Protein AF-A0A345NK83-F1 (afdb_monomer_lite)

pLDDT: mean 73.09, std 19.69, range [25.14, 89.69]

Structure (mmCIF, N/CA/C/O backbone):
data_AF-A0A345NK83-F1
#
_entry.id   AF-A0A345NK83-F1
#
loop_
_atom_site.group_PDB
_atom_site.id
_atom_site.type_symbol
_atom_site.label_atom_id
_atom_site.label_alt_id
_atom_site.label_comp_id
_atom_site.label_asym_id
_atom_site.label_entity_id
_atom_site.label_seq_id
_atom_site.pdbx_PDB_ins_code
_atom_site.Cartn_x
_atom_site.Cartn_y
_atom_site.Cartn_z
_atom_site.occupancy
_atom_site.B_iso_or_equiv
_atom_site.auth_seq_id
_atom_site.auth_comp_id
_atom_site.auth_asym_id
_atom_site.auth_atom_id
_atom_site.pdbx_PDB_model_num
ATOM 1 N N . MET A 1 1 ? 11.451 -12.348 21.199 1.00 34.28 1 MET A N 1
ATOM 2 C CA . MET A 1 1 ? 10.382 -13.064 21.924 1.00 34.28 1 MET A CA 1
ATOM 3 C C . MET A 1 1 ? 9.164 -12.149 21.939 1.00 34.28 1 MET A C 1
ATOM 5 O O . MET A 1 1 ? 9.054 -11.299 22.803 1.00 34.28 1 MET A O 1
ATOM 9 N N . MET A 1 2 ? 8.323 -12.247 20.913 1.00 25.14 2 MET A N 1
ATOM 10 C CA . MET A 1 2 ? 6.991 -11.640 20.858 1.00 25.14 2 MET A CA 1
ATOM 11 C C . MET A 1 2 ? 6.149 -12.668 20.110 1.00 25.14 2 MET A C 1
ATOM 13 O O . MET A 1 2 ? 6.281 -12.823 18.900 1.00 25.14 2 MET A O 1
ATOM 17 N N . ARG A 1 3 ? 5.423 -13.494 20.867 1.00 27.08 3 ARG A N 1
ATOM 18 C CA . ARG A 1 3 ? 4.388 -14.370 20.320 1.00 27.08 3 ARG A CA 1
ATOM 19 C C . ARG A 1 3 ? 3.128 -13.514 20.267 1.00 27.08 3 ARG A C 1
ATOM 21 O O . ARG A 1 3 ? 2.677 -13.062 21.313 1.00 27.08 3 ARG A O 1
ATOM 28 N N . ALA A 1 4 ? 2.607 -13.256 19.075 1.00 28.44 4 ALA A N 1
ATOM 29 C CA . ALA A 1 4 ? 1.250 -12.756 18.915 1.00 28.44 4 ALA A CA 1
ATOM 30 C C . ALA A 1 4 ? 0.354 -13.983 18.720 1.00 28.44 4 ALA A C 1
ATOM 32 O O . ALA A 1 4 ? 0.176 -14.474 17.609 1.00 28.44 4 ALA A O 1
ATOM 33 N N . GLU A 1 5 ? -0.116 -14.547 19.829 1.00 40.34 5 GLU A N 1
ATOM 34 C CA . GLU A 1 5 ? -1.134 -15.596 19.825 1.00 40.34 5 GLU A CA 1
ATOM 35 C C . GLU A 1 5 ? -2.489 -14.895 19.718 1.00 40.34 5 GLU A C 1
ATOM 37 O O . GLU A 1 5 ? -3.036 -14.427 20.712 1.00 40.34 5 GLU A O 1
ATOM 42 N N . HIS A 1 6 ? -3.010 -14.761 18.495 1.00 36.16 6 HIS A N 1
ATOM 43 C CA . HIS A 1 6 ? -4.404 -14.372 18.302 1.00 36.16 6 HIS A CA 1
ATOM 44 C C . HIS A 1 6 ? -5.257 -15.634 18.483 1.00 36.16 6 HIS A C 1
ATOM 46 O O . HIS A 1 6 ? -5.427 -16.445 17.572 1.00 36.16 6 HIS A O 1
ATOM 52 N N . GLN A 1 7 ? -5.699 -15.847 19.723 1.00 39.94 7 GLN A N 1
ATOM 53 C CA . GLN A 1 7 ? -6.683 -16.857 20.089 1.00 39.94 7 GLN A CA 1
ATOM 54 C C . GLN A 1 7 ? -7.994 -16.506 19.371 1.00 39.94 7 GLN A C 1
ATOM 56 O O . GLN A 1 7 ? -8.713 -15.601 19.780 1.00 39.94 7 GLN A O 1
ATOM 61 N N . SER A 1 8 ? -8.264 -17.191 18.262 1.00 38.28 8 SER A N 1
ATOM 62 C CA . SER A 1 8 ? -9.506 -17.055 17.499 1.00 38.28 8 SER A CA 1
ATOM 63 C C . SER A 1 8 ? -10.680 -17.540 18.356 1.00 38.28 8 SER A C 1
ATOM 65 O O . SER A 1 8 ? -10.854 -18.743 18.551 1.00 38.28 8 SER A O 1
ATOM 67 N N . ASP A 1 9 ? -11.451 -16.603 18.898 1.00 37.53 9 ASP A N 1
ATOM 68 C CA . ASP A 1 9 ? -12.720 -16.846 19.585 1.00 37.53 9 ASP A CA 1
ATOM 69 C C . ASP A 1 9 ? -13.844 -16.905 18.523 1.00 37.53 9 ASP A C 1
ATOM 71 O O . ASP A 1 9 ? -13.989 -15.949 17.756 1.00 37.53 9 ASP A O 1
ATOM 75 N N . PRO A 1 10 ? -14.628 -17.995 18.395 1.00 42.34 10 PRO A N 1
ATOM 76 C CA . PRO A 1 10 ? -15.540 -18.199 17.260 1.00 42.34 10 PRO A CA 1
ATOM 77 C C . PRO A 1 10 ? -16.811 -17.325 17.262 1.00 42.34 10 PRO A C 1
ATOM 79 O O . PRO A 1 10 ? -17.670 -17.511 16.400 1.00 42.34 10 PRO A O 1
ATOM 82 N N . THR A 1 11 ? -16.962 -16.379 18.196 1.00 44.66 11 THR A N 1
ATOM 83 C CA . THR A 1 11 ? -18.148 -15.501 18.299 1.00 44.66 11 THR A CA 1
ATOM 84 C C . THR A 1 11 ? -17.877 -14.012 18.080 1.00 44.66 11 THR A C 1
ATOM 86 O O . THR A 1 11 ? -18.818 -13.222 18.125 1.00 44.66 11 THR A O 1
ATOM 89 N N . CYS A 1 12 ? -16.632 -13.594 17.838 1.00 34.97 12 CYS A N 1
ATOM 90 C CA . CYS A 1 12 ? -16.306 -12.188 17.593 1.00 34.97 12 CYS A CA 1
ATOM 91 C C . CYS A 1 12 ? -16.253 -11.929 16.078 1.00 34.97 12 CYS A C 1
ATOM 93 O O . CYS A 1 12 ? -15.448 -12.533 15.377 1.00 34.97 12 CYS A O 1
ATOM 95 N N . SER A 1 13 ? -17.108 -11.051 15.543 1.00 42.25 13 SER A N 1
ATOM 96 C CA . SER A 1 13 ? -17.159 -10.739 14.103 1.00 42.25 13 SER A CA 1
ATOM 97 C C . SER A 1 13 ? -15.985 -9.882 13.606 1.00 42.25 13 SER A C 1
ATOM 99 O O . SER A 1 13 ? -16.096 -9.276 12.542 1.00 42.25 13 SER A O 1
ATOM 101 N N . CYS A 1 14 ? -14.884 -9.792 14.357 1.00 36.88 14 CYS A N 1
ATOM 102 C CA . CYS A 1 14 ? -13.685 -9.074 13.949 1.00 36.88 14 CYS A CA 1
ATOM 103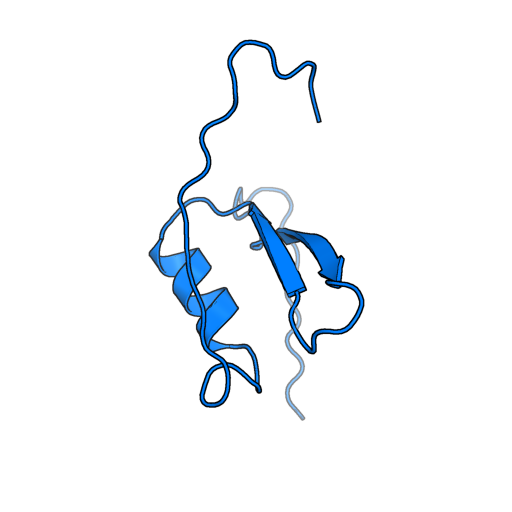 C C . CYS A 1 14 ? -12.994 -9.836 12.807 1.00 36.88 14 CYS A C 1
ATOM 105 O O . CYS A 1 14 ? -12.146 -10.702 13.019 1.00 36.88 14 CYS A O 1
ATOM 107 N N . HIS A 1 15 ? -13.394 -9.536 11.569 1.00 48.81 15 HIS A N 1
ATOM 108 C CA . HIS A 1 15 ? -12.620 -9.896 10.387 1.00 48.81 15 HIS A CA 1
ATOM 109 C C . HIS A 1 15 ? -11.238 -9.259 10.537 1.00 48.81 15 HIS A C 1
ATOM 111 O O . HIS A 1 15 ? -11.131 -8.044 10.640 1.00 48.81 15 HIS A O 1
ATOM 117 N N . ALA A 1 16 ? -10.180 -10.065 10.574 1.00 53.25 16 ALA A N 1
ATOM 118 C CA . ALA A 1 16 ? -8.846 -9.523 10.378 1.00 53.25 16 ALA A CA 1
ATOM 119 C C . ALA A 1 16 ? -8.771 -8.938 8.954 1.00 53.25 16 ALA A C 1
ATOM 121 O O . ALA A 1 16 ? -9.271 -9.584 8.018 1.00 53.25 16 ALA A O 1
ATOM 122 N N . PRO A 1 17 ? -8.138 -7.769 8.763 1.00 61.25 17 PRO A N 1
ATOM 123 C CA . PRO A 1 17 ? -8.018 -7.153 7.452 1.00 61.25 17 PRO A CA 1
ATOM 124 C C . PRO A 1 17 ? -7.289 -8.125 6.533 1.00 61.25 17 PRO A C 1
ATOM 126 O O . PRO A 1 17 ? -6.129 -8.485 6.751 1.00 61.25 17 PRO A O 1
ATOM 129 N N . THR A 1 18 ? -8.003 -8.624 5.529 1.00 68.44 18 THR A N 1
ATOM 130 C CA . THR A 1 18 ? -7.492 -9.692 4.677 1.00 68.44 18 THR A CA 1
ATOM 131 C C . THR A 1 18 ? -7.026 -9.077 3.369 1.00 68.44 18 THR A C 1
ATOM 133 O O . THR A 1 18 ? -7.823 -8.554 2.588 1.00 68.44 18 THR A O 1
ATOM 136 N N . LEU A 1 19 ? -5.718 -9.152 3.113 1.00 76.31 19 LEU A N 1
ATOM 137 C CA . LEU A 1 19 ? -5.172 -8.902 1.782 1.00 76.31 19 LEU A CA 1
ATOM 138 C C . LEU A 1 19 ? -5.794 -9.926 0.822 1.00 76.31 19 LEU A C 1
ATOM 140 O O . LEU A 1 19 ? -5.511 -11.119 0.917 1.00 76.31 19 LEU A O 1
ATOM 144 N N . MET A 1 20 ? -6.642 -9.466 -0.095 1.00 75.62 20 MET A N 1
ATOM 145 C CA . MET A 1 20 ? -7.335 -10.356 -1.027 1.00 75.62 20 MET A CA 1
ATOM 146 C C . MET A 1 20 ? -6.424 -10.815 -2.154 1.00 75.62 20 MET A C 1
ATOM 148 O O . MET A 1 20 ? -6.398 -11.989 -2.510 1.00 75.62 20 MET A O 1
ATOM 152 N N . SER A 1 21 ? -5.719 -9.865 -2.763 1.00 76.81 21 SER A N 1
ATOM 153 C CA . SER A 1 21 ? -4.904 -10.113 -3.944 1.00 76.81 21 SER A CA 1
ATOM 154 C C . SER A 1 21 ? -3.809 -9.065 -4.053 1.00 76.81 21 SER A C 1
ATOM 156 O O . SER A 1 21 ? -4.031 -7.889 -3.759 1.00 76.81 21 SER A O 1
ATOM 158 N N . THR A 1 22 ? -2.632 -9.498 -4.495 1.00 84.25 22 THR A N 1
ATOM 159 C CA . THR A 1 22 ? -1.543 -8.613 -4.894 1.00 84.25 22 THR A CA 1
ATOM 160 C C . THR A 1 22 ? -1.109 -8.989 -6.301 1.00 84.25 22 THR A C 1
ATOM 162 O O . THR A 1 22 ? -0.898 -10.165 -6.603 1.00 84.25 22 THR A O 1
ATOM 165 N N . VAL A 1 23 ? -1.017 -7.997 -7.180 1.00 85.62 23 VAL A N 1
ATOM 166 C CA . VAL A 1 23 ? -0.537 -8.183 -8.549 1.00 85.62 23 VAL A CA 1
ATOM 167 C C . VAL A 1 23 ? 0.657 -7.276 -8.794 1.00 85.62 23 VAL A C 1
ATOM 169 O O . VAL A 1 23 ? 0.629 -6.089 -8.469 1.00 85.62 23 VAL A O 1
ATOM 172 N N . GLY A 1 24 ? 1.711 -7.848 -9.371 1.00 84.38 24 GLY A N 1
ATOM 173 C CA . GLY A 1 24 ? 2.897 -7.105 -9.775 1.00 84.38 24 GLY A CA 1
ATOM 174 C C . GLY A 1 24 ? 2.703 -6.436 -11.131 1.00 84.38 24 GLY A C 1
ATOM 175 O O . GLY A 1 24 ? 2.034 -6.974 -12.018 1.00 84.38 24 GLY A O 1
ATOM 176 N N . ILE A 1 25 ? 3.322 -5.274 -11.312 1.00 86.19 25 ILE A N 1
ATOM 177 C CA . ILE A 1 25 ? 3.355 -4.581 -12.600 1.00 86.19 25 ILE A CA 1
ATOM 178 C C . ILE A 1 25 ? 4.625 -4.994 -13.347 1.00 86.19 25 ILE A C 1
ATOM 180 O O . ILE A 1 25 ? 5.740 -4.850 -12.849 1.00 86.19 25 ILE A O 1
ATOM 184 N N . SER A 1 26 ? 4.475 -5.502 -14.569 1.00 88.25 26 SER A N 1
ATOM 185 C CA . SER A 1 26 ? 5.629 -5.917 -15.375 1.00 88.25 26 SE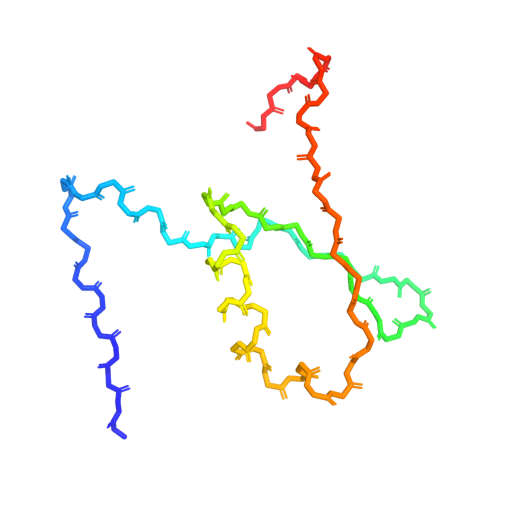R A CA 1
ATOM 186 C C . SER A 1 26 ? 6.522 -4.720 -15.709 1.00 88.25 26 SER A C 1
ATOM 188 O O . SER A 1 26 ? 6.051 -3.730 -16.257 1.00 88.25 26 SER A O 1
ATOM 190 N N . GLY A 1 27 ? 7.814 -4.819 -15.384 1.00 89.69 27 GLY A N 1
ATOM 191 C CA . GLY A 1 27 ? 8.802 -3.765 -15.647 1.00 89.69 27 GLY A CA 1
ATOM 192 C C . GLY A 1 27 ? 8.860 -2.645 -14.601 1.00 89.69 27 GLY A C 1
ATOM 193 O O . GLY A 1 27 ? 9.679 -1.742 -14.742 1.00 89.69 27 GLY A O 1
ATOM 194 N N . HIS A 1 28 ? 8.051 -2.714 -13.540 1.00 82.25 28 HIS A N 1
ATOM 195 C CA . HIS A 1 28 ? 8.038 -1.729 -12.460 1.00 82.25 28 HIS A CA 1
ATOM 196 C C . HIS A 1 28 ? 8.167 -2.414 -11.095 1.00 82.25 28 HIS A C 1
ATOM 198 O O . HIS A 1 28 ? 7.610 -3.485 -10.870 1.00 82.25 28 HIS A O 1
ATOM 204 N N . PHE A 1 29 ? 8.864 -1.780 -10.148 1.00 84.62 29 PHE A N 1
ATOM 205 C CA . PHE A 1 29 ? 8.867 -2.218 -8.748 1.00 84.62 29 PHE A CA 1
ATOM 206 C C . PHE A 1 29 ? 7.629 -1.658 -8.031 1.00 84.62 29 PHE A C 1
ATOM 208 O O . PHE A 1 29 ? 7.721 -0.759 -7.199 1.00 84.62 29 PHE A O 1
ATOM 215 N N . ALA A 1 30 ? 6.453 -2.129 -8.445 1.00 84.88 30 ALA A N 1
ATOM 216 C CA . ALA A 1 30 ? 5.162 -1.659 -7.962 1.00 84.88 30 ALA A CA 1
ATOM 217 C C . ALA A 1 30 ? 4.140 -2.800 -7.946 1.00 84.88 30 ALA A C 1
ATOM 219 O O . ALA A 1 30 ? 4.162 -3.682 -8.809 1.00 84.88 30 ALA A O 1
ATOM 220 N N . ASN A 1 31 ? 3.237 -2.755 -6.966 1.00 86.44 31 ASN A N 1
ATOM 221 C CA . ASN A 1 31 ? 2.165 -3.727 -6.797 1.00 86.44 31 ASN A CA 1
ATOM 222 C C . ASN A 1 31 ? 0.824 -3.008 -6.678 1.00 86.44 31 ASN A C 1
ATOM 224 O O . ASN A 1 31 ? 0.740 -1.964 -6.031 1.00 86.44 31 ASN A O 1
ATOM 228 N N . TYR A 1 32 ? -0.223 -3.606 -7.241 1.00 87.25 32 TYR A N 1
ATOM 229 C CA . TYR A 1 32 ? -1.595 -3.277 -6.874 1.00 87.25 32 TYR A CA 1
ATOM 230 C C . TYR A 1 32 ? -2.078 -4.288 -5.842 1.00 87.25 32 TYR A C 1
ATOM 232 O O . TYR A 1 32 ? -2.037 -5.497 -6.080 1.00 87.25 32 TYR A O 1
ATOM 240 N N . CYS A 1 33 ? -2.526 -3.786 -4.695 1.00 85.62 33 CYS A N 1
ATOM 241 C CA . CYS A 1 33 ? -3.031 -4.591 -3.591 1.00 85.62 33 CYS A CA 1
ATOM 242 C C . CYS A 1 33 ? -4.507 -4.274 -3.370 1.00 85.62 33 CYS A C 1
ATOM 244 O O . CYS A 1 33 ? -4.874 -3.109 -3.227 1.00 85.62 33 CYS A O 1
ATOM 246 N N . LEU A 1 34 ? -5.341 -5.312 -3.331 1.00 86.56 34 LEU A N 1
ATOM 247 C CA . LEU A 1 34 ? -6.749 -5.194 -2.973 1.00 86.56 34 LEU A CA 1
ATOM 248 C C . LEU A 1 34 ? -6.933 -5.599 -1.508 1.00 86.56 34 LEU A C 1
ATOM 250 O O . LEU A 1 34 ? -6.580 -6.718 -1.123 1.00 86.56 34 LEU A O 1
ATOM 254 N N . PHE A 1 35 ? -7.497 -4.692 -0.715 1.00 85.00 35 PHE A N 1
ATOM 255 C CA . PHE A 1 35 ? -7.764 -4.886 0.709 1.00 85.00 35 PHE A CA 1
ATOM 256 C C . PHE A 1 35 ? -9.274 -4.959 0.958 1.00 85.00 35 PHE A C 1
ATOM 258 O O . PHE A 1 35 ? -10.020 -4.130 0.439 1.00 85.00 35 PHE A O 1
ATOM 265 N N . ASP A 1 36 ? -9.705 -5.943 1.749 1.00 86.69 36 ASP A N 1
ATOM 266 C CA . ASP A 1 36 ? -11.074 -6.058 2.268 1.00 86.69 36 ASP A CA 1
ATOM 267 C C . ASP A 1 36 ? -11.047 -5.660 3.745 1.00 86.69 36 ASP A C 1
ATOM 269 O O . ASP A 1 36 ? -10.460 -6.368 4.567 1.00 86.69 36 ASP A O 1
ATOM 273 N N . VAL A 1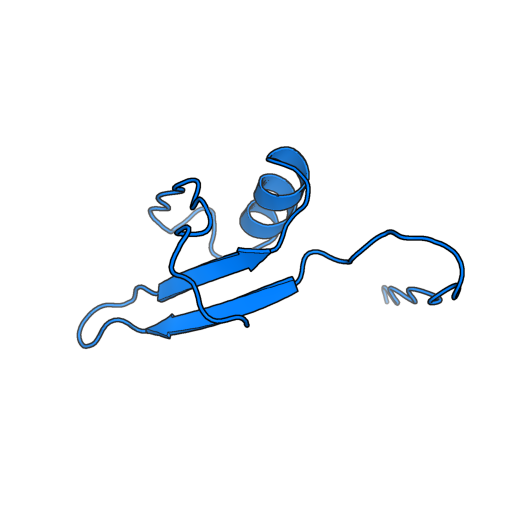 37 ? -11.589 -4.480 4.043 1.00 84.94 37 VAL A N 1
ATOM 274 C CA . VAL A 1 37 ? -11.502 -3.792 5.342 1.00 84.94 37 VAL A CA 1
ATOM 275 C C . VAL A 1 37 ? -12.827 -3.104 5.644 1.00 84.94 37 VAL A C 1
ATOM 277 O O . VAL A 1 37 ? -13.528 -2.669 4.727 1.00 84.94 37 VAL A O 1
ATOM 280 N N . GLU A 1 38 ? -13.172 -2.986 6.924 1.00 84.06 38 GLU A N 1
ATOM 281 C CA . GLU A 1 38 ? -14.441 -2.385 7.346 1.00 84.06 38 GLU A CA 1
ATOM 282 C C . GLU A 1 38 ? -14.349 -0.851 7.431 1.00 84.06 38 GLU A C 1
ATOM 284 O O . GLU A 1 38 ? -15.353 -0.150 7.286 1.00 84.06 38 GLU A O 1
ATOM 289 N N . SER A 1 39 ? -13.141 -0.303 7.625 1.00 83.31 39 SER A N 1
ATOM 290 C CA . SER A 1 39 ? -12.930 1.137 7.814 1.00 83.31 39 SER A CA 1
ATOM 291 C C . SER A 1 39 ? -11.614 1.666 7.229 1.00 83.31 39 SER A C 1
ATOM 293 O O . SER A 1 39 ? -10.657 0.927 6.996 1.00 83.31 39 SER A O 1
ATOM 295 N N . HIS A 1 40 ? -11.552 2.988 7.023 1.00 85.19 40 HIS A N 1
ATOM 296 C CA . HIS A 1 40 ? -10.325 3.670 6.595 1.00 85.19 40 HIS A CA 1
ATOM 297 C C . HIS A 1 40 ? -9.196 3.564 7.628 1.00 85.19 40 HIS A C 1
ATOM 299 O O . HIS A 1 40 ? -8.036 3.471 7.238 1.00 85.19 40 HIS A O 1
ATOM 305 N N . GLU A 1 41 ? -9.528 3.555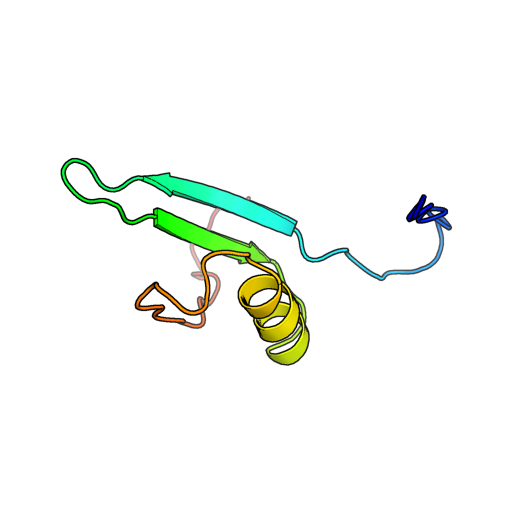 8.921 1.00 86.25 41 GLU A N 1
ATOM 306 C CA . GLU A 1 41 ? -8.541 3.454 10.002 1.00 86.25 41 GLU A CA 1
ATOM 307 C C . GLU A 1 41 ? -7.824 2.101 9.946 1.00 86.25 41 GLU A C 1
ATOM 309 O O . GLU A 1 41 ? -6.601 2.029 9.941 1.00 86.25 41 GLU A O 1
ATOM 314 N N . GLU A 1 42 ? -8.591 1.020 9.791 1.00 85.31 42 GLU A N 1
ATOM 315 C CA . GLU A 1 42 ? -8.061 -0.340 9.673 1.00 85.31 42 GLU A CA 1
ATOM 316 C C . GLU A 1 42 ? -7.140 -0.492 8.452 1.00 85.31 42 GLU A C 1
ATOM 318 O O . GLU A 1 42 ? -6.065 -1.089 8.538 1.00 85.31 42 GLU A O 1
ATOM 323 N N . MET A 1 43 ? -7.518 0.107 7.319 1.00 87.69 43 MET A N 1
ATOM 324 C CA . MET A 1 43 ? -6.677 0.150 6.122 1.00 87.69 43 MET A CA 1
ATOM 325 C C . MET A 1 43 ? -5.372 0.913 6.362 1.00 87.69 43 MET A C 1
ATOM 327 O O . MET A 1 43 ? -4.304 0.456 5.950 1.00 87.69 43 MET A O 1
ATOM 331 N N . HIS A 1 44 ? -5.452 2.060 7.038 1.00 86.69 44 HIS A N 1
ATOM 332 C CA . HIS A 1 44 ? -4.286 2.870 7.357 1.00 86.69 44 HIS A CA 1
ATOM 333 C C . HIS A 1 44 ? -3.320 2.116 8.274 1.00 86.69 44 HIS A C 1
ATOM 335 O O . HIS A 1 44 ? -2.119 2.123 8.009 1.00 86.69 44 HIS A O 1
ATOM 341 N N . GLU A 1 45 ? -3.816 1.408 9.290 1.00 86.94 45 GLU A N 1
ATOM 342 C CA . GLU A 1 45 ? -2.991 0.569 10.167 1.00 86.94 45 GLU A CA 1
ATOM 343 C C . GLU A 1 45 ? -2.298 -0.561 9.389 1.00 86.94 45 GLU A C 1
ATOM 345 O O . GLU A 1 45 ? -1.098 -0.796 9.553 1.00 86.94 45 GLU A O 1
ATOM 350 N N . CYS A 1 46 ? -3.013 -1.213 8.465 1.00 84.00 46 CYS A N 1
ATOM 351 C CA . CYS A 1 46 ? -2.448 -2.270 7.622 1.00 84.00 46 CYS A CA 1
ATOM 352 C C . CYS A 1 46 ? -1.319 -1.767 6.725 1.00 84.00 46 CYS A C 1
ATOM 354 O O . CYS A 1 46 ? -0.273 -2.406 6.612 1.00 84.00 46 CYS A O 1
ATOM 356 N N . VAL A 1 47 ? -1.537 -0.628 6.067 1.00 84.12 47 VAL A N 1
ATOM 357 C CA . VAL A 1 47 ? -0.569 -0.043 5.137 1.00 84.12 47 VAL A CA 1
ATOM 358 C C . VAL A 1 47 ? 0.617 0.563 5.896 1.00 84.12 47 VAL A C 1
ATOM 360 O O . VAL A 1 47 ? 1.761 0.362 5.491 1.00 84.12 47 VAL A O 1
ATOM 363 N N . SER A 1 48 ? 0.374 1.226 7.029 1.00 85.19 48 SER A N 1
ATOM 364 C CA . SER A 1 48 ? 1.420 1.820 7.876 1.00 85.19 48 SER A CA 1
ATOM 365 C C . SER A 1 48 ? 2.309 0.772 8.545 1.00 85.19 48 SER A C 1
ATOM 367 O O . SER A 1 48 ? 3.482 1.034 8.802 1.00 85.19 48 SER A O 1
ATOM 369 N N . GLY A 1 49 ? 1.781 -0.431 8.791 1.00 83.38 49 GLY A N 1
ATOM 370 C CA . GLY A 1 49 ? 2.547 -1.564 9.308 1.00 83.38 49 GLY A CA 1
ATOM 371 C C . GLY A 1 49 ? 3.525 -2.177 8.298 1.00 83.38 49 GLY A C 1
ATOM 372 O O . GLY A 1 49 ? 4.364 -2.999 8.678 1.00 83.38 49 GLY A O 1
ATOM 373 N N . LEU A 1 50 ? 3.455 -1.802 7.014 1.00 83.31 50 LEU A N 1
ATOM 374 C CA . LEU A 1 50 ? 4.363 -2.332 6.003 1.00 83.31 50 LEU A CA 1
ATOM 375 C C . LEU A 1 50 ? 5.765 -1.722 6.173 1.00 83.31 50 LEU A C 1
ATOM 377 O O . LEU A 1 50 ? 5.919 -0.500 6.142 1.00 83.31 50 LEU A O 1
ATOM 381 N N . PRO A 1 51 ? 6.833 -2.541 6.230 1.00 81.81 51 PRO A N 1
ATOM 382 C CA . PRO A 1 51 ? 8.202 -2.059 6.449 1.00 81.81 51 PRO A CA 1
ATOM 383 C C . PRO A 1 51 ? 8.717 -1.132 5.336 1.00 81.81 51 PRO A C 1
ATOM 385 O O . PRO A 1 51 ? 9.717 -0.442 5.516 1.00 81.81 51 PRO A O 1
ATOM 388 N N . MET A 1 52 ? 8.050 -1.117 4.179 1.00 79.19 52 MET A N 1
ATOM 389 C CA . MET A 1 52 ? 8.405 -0.289 3.027 1.00 79.19 52 MET A CA 1
ATOM 390 C C . MET A 1 52 ? 7.612 1.019 2.931 1.00 79.19 52 MET A C 1
ATOM 392 O O . MET A 1 52 ? 7.951 1.836 2.078 1.00 79.19 52 MET A O 1
ATOM 396 N N . PHE A 1 53 ? 6.597 1.248 3.777 1.00 80.31 53 PHE A N 1
ATOM 397 C CA . PHE A 1 53 ? 5.664 2.374 3.631 1.00 80.31 53 PHE A CA 1
ATOM 398 C C . PHE A 1 53 ? 6.368 3.738 3.528 1.00 80.31 53 PHE A C 1
ATOM 400 O O . PHE A 1 53 ? 6.016 4.553 2.682 1.00 80.31 53 PHE A O 1
ATOM 407 N N . GLY A 1 54 ? 7.437 3.955 4.302 1.00 82.75 54 GLY A N 1
ATOM 408 C CA . GLY A 1 54 ? 8.202 5.209 4.281 1.00 82.75 54 GLY A CA 1
ATOM 409 C C . GLY A 1 54 ? 9.018 5.480 3.008 1.00 82.75 54 GLY A C 1
ATOM 410 O O . GLY A 1 54 ? 9.537 6.582 2.855 1.00 82.75 54 GLY A O 1
ATOM 411 N N . PHE A 1 55 ? 9.154 4.507 2.102 1.00 84.12 55 PHE A N 1
ATOM 412 C CA . PHE A 1 55 ? 9.990 4.611 0.897 1.00 84.12 55 PHE A CA 1
ATOM 413 C C . PHE A 1 55 ? 9.203 4.490 -0.413 1.00 84.12 55 PHE A C 1
ATOM 415 O O . PHE A 1 55 ? 9.785 4.637 -1.488 1.00 84.12 55 PHE A O 1
ATOM 422 N N . ILE A 1 56 ? 7.901 4.205 -0.343 1.00 86.81 56 ILE A N 1
ATOM 423 C CA . ILE A 1 56 ? 7.048 3.986 -1.513 1.00 86.81 56 ILE A CA 1
ATOM 424 C C . ILE A 1 56 ? 6.083 5.154 -1.713 1.00 86.81 56 ILE A C 1
ATOM 426 O O . ILE A 1 56 ? 5.624 5.783 -0.763 1.00 86.81 56 ILE A O 1
ATOM 430 N N . SER A 1 57 ? 5.736 5.427 -2.968 1.00 84.75 57 SER A N 1
ATOM 431 C CA . SER A 1 57 ? 4.584 6.270 -3.279 1.00 84.75 57 SER A CA 1
ATOM 432 C C . SER A 1 57 ? 3.340 5.385 -3.275 1.00 84.75 57 SER A C 1
ATOM 434 O O . SER A 1 57 ? 3.278 4.416 -4.031 1.00 84.75 57 SER A O 1
ATOM 436 N N . THR A 1 58 ? 2.382 5.687 -2.398 1.00 85.06 58 THR A N 1
ATOM 437 C CA . THR A 1 58 ? 1.144 4.909 -2.250 1.00 85.06 58 THR A CA 1
ATOM 438 C C . THR A 1 58 ? -0.046 5.758 -2.677 1.00 85.06 58 THR A C 1
ATOM 440 O O . THR A 1 58 ? -0.191 6.893 -2.227 1.00 85.06 58 THR A O 1
ATOM 443 N N . GLN A 1 59 ? -0.906 5.197 -3.524 1.00 86.25 59 GLN A N 1
ATOM 444 C CA . GLN A 1 59 ? -2.192 5.774 -3.905 1.00 86.25 59 GLN A CA 1
ATOM 445 C C . GLN A 1 59 ? -3.297 4.845 -3.408 1.00 86.25 59 GLN A C 1
ATOM 447 O O . GLN A 1 59 ? -3.227 3.633 -3.609 1.00 86.25 59 GLN A O 1
ATOM 452 N N . VAL A 1 60 ? -4.295 5.417 -2.741 1.00 86.50 60 VAL A N 1
ATOM 453 C CA . VAL A 1 60 ? -5.411 4.680 -2.147 1.00 86.50 60 VAL A CA 1
ATOM 454 C C . VAL A 1 60 ? -6.700 5.142 -2.805 1.00 86.50 60 VAL A C 1
ATOM 456 O O . VAL A 1 60 ? -6.992 6.337 -2.826 1.00 86.50 60 VAL A O 1
ATOM 459 N N . GLU A 1 61 ? -7.477 4.193 -3.319 1.00 87.44 61 GLU A N 1
ATOM 460 C CA . GLU A 1 61 ? -8.759 4.462 -3.964 1.00 87.44 61 GLU A CA 1
ATOM 461 C C . GLU A 1 61 ? -9.844 3.556 -3.385 1.00 87.44 61 GLU A C 1
ATOM 463 O O . GLU A 1 61 ? -9.670 2.342 -3.268 1.00 87.44 61 GLU A O 1
ATOM 468 N N . ALA A 1 62 ? -10.976 4.158 -3.015 1.00 86.62 62 ALA A N 1
ATOM 469 C CA . ALA A 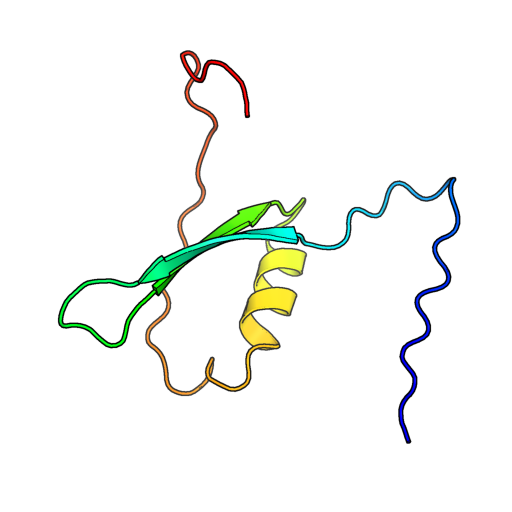1 62 ? -12.131 3.418 -2.532 1.00 86.62 62 ALA A CA 1
ATOM 470 C C . ALA A 1 62 ? -12.842 2.745 -3.712 1.00 86.62 62 ALA A C 1
ATOM 472 O O . ALA A 1 62 ? -13.334 3.414 -4.624 1.00 86.62 62 ALA A O 1
ATOM 473 N N . LEU A 1 63 ? -12.923 1.416 -3.680 1.00 85.06 63 LEU A N 1
ATOM 474 C CA . LEU A 1 63 ? -13.594 0.632 -4.711 1.00 85.06 63 LEU A CA 1
ATOM 475 C C . LEU A 1 63 ? -14.998 0.245 -4.248 1.00 85.06 63 LEU A C 1
ATOM 477 O O . LEU A 1 63 ? -15.185 -0.387 -3.212 1.00 85.06 63 LEU A O 1
ATOM 481 N N . SER A 1 64 ? -15.999 0.612 -5.045 1.00 83.88 64 SER A N 1
ATOM 482 C CA . SER A 1 64 ? -17.374 0.146 -4.855 1.00 83.88 64 SER A CA 1
ATOM 483 C C . SER A 1 64 ? -17.602 -1.148 -5.627 1.00 83.88 64 SER A C 1
ATOM 485 O O . SER A 1 64 ? -17.103 -1.315 -6.742 1.00 83.88 64 SER A O 1
ATOM 487 N N . ARG A 1 65 ? -18.409 -2.059 -5.075 1.00 80.75 65 ARG A N 1
ATOM 488 C CA . ARG A 1 65 ? -18.850 -3.234 -5.832 1.00 80.75 65 ARG A CA 1
ATOM 489 C C . ARG A 1 65 ? -19.729 -2.797 -7.001 1.00 80.75 65 ARG A C 1
ATOM 491 O O . ARG A 1 65 ? -20.745 -2.132 -6.813 1.00 80.75 65 ARG A O 1
ATOM 498 N N . HIS A 1 66 ? -19.336 -3.192 -8.208 1.00 88.06 66 HIS A N 1
ATOM 499 C CA . HIS A 1 66 ? -20.131 -2.964 -9.407 1.00 88.06 66 HIS A CA 1
ATOM 500 C C . HIS A 1 66 ? -21.449 -3.765 -9.319 1.00 88.06 66 HIS A C 1
ATOM 502 O O . HIS A 1 66 ? -21.403 -4.931 -8.926 1.00 88.06 66 HIS A O 1
ATOM 508 N N . PRO A 1 67 ? -22.619 -3.215 -9.704 1.00 86.38 67 PRO A N 1
ATOM 509 C CA . PRO A 1 67 ? -23.910 -3.915 -9.591 1.00 86.38 67 PRO A CA 1
ATOM 510 C C . PRO A 1 67 ? -23.990 -5.191 -10.442 1.00 86.38 67 PRO A C 1
ATOM 512 O O . PRO A 1 67 ? -24.789 -6.077 -10.169 1.00 86.38 67 PRO A O 1
ATOM 515 N N . ASN A 1 68 ? -23.135 -5.290 -11.460 1.00 88.38 68 ASN A N 1
ATOM 516 C CA . ASN A 1 68 ? -22.992 -6.464 -12.319 1.00 88.38 68 ASN A CA 1
ATOM 517 C C . ASN A 1 68 ? -21.838 -7.384 -11.877 1.00 88.38 68 ASN A C 1
ATOM 519 O O . ASN A 1 68 ? -21.371 -8.204 -12.662 1.00 88.38 68 ASN A O 1
ATOM 523 N N . ALA A 1 69 ? -21.309 -7.206 -10.662 1.00 81.81 69 ALA A N 1
ATOM 524 C CA . ALA A 1 69 ? -20.319 -8.113 -10.099 1.00 81.81 69 ALA A CA 1
ATOM 525 C C . ALA A 1 69 ? -20.994 -9.457 -9.799 1.00 81.81 69 ALA A C 1
ATOM 527 O O . ALA A 1 69 ? -21.790 -9.578 -8.866 1.00 81.81 69 ALA A O 1
ATOM 528 N N . ILE A 1 70 ? -20.687 -10.468 -10.608 1.00 75.06 70 ILE A N 1
ATOM 529 C CA . ILE A 1 70 ? -21.192 -11.829 -10.422 1.00 75.06 70 ILE A CA 1
ATOM 530 C C . ILE A 1 70 ? -20.313 -12.519 -9.373 1.00 75.06 70 ILE A C 1
ATOM 532 O O . ILE A 1 70 ? -19.422 -13.283 -9.721 1.00 75.06 70 ILE A O 1
ATOM 536 N N . GLY A 1 71 ? -20.566 -12.210 -8.097 1.00 75.56 71 GLY A N 1
ATOM 537 C CA . GLY A 1 71 ? -19.924 -12.840 -6.935 1.00 75.56 71 GLY A CA 1
ATOM 538 C C . GLY A 1 71 ? -18.400 -12.654 -6.817 1.00 75.56 71 GLY A C 1
ATOM 539 O O . GLY A 1 71 ? -17.734 -12.200 -7.743 1.00 75.56 71 GLY A O 1
ATOM 540 N N . ARG A 1 72 ? -17.862 -12.991 -5.637 1.00 59.09 72 ARG A N 1
ATOM 541 C CA . ARG A 1 72 ? -16.441 -13.293 -5.394 1.00 59.09 72 ARG A CA 1
ATOM 542 C C . ARG A 1 72 ? -16.338 -14.780 -5.076 1.00 59.09 72 ARG A C 1
ATOM 544 O O . ARG A 1 72 ? -17.269 -15.259 -4.388 1.00 59.09 72 ARG A O 1
#

Foldseek 3Di:
DDDPPPPDDPPDPPDQWDFPDWDDDPPDPDIDTDIDDDDPVSVCVVLVPDPCNVPDDDDDDDDDD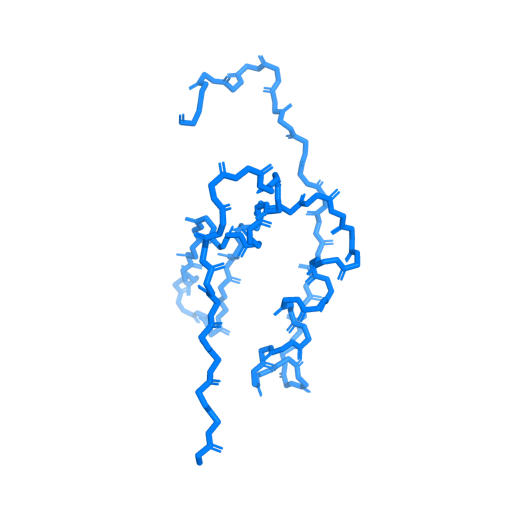DPPPPDD

Sequence (72 aa):
MMRAEHQSDPTCSCHAPTLMSTVGISGHFANYCLFDVESHEEMHECVSGLPMFGFISTQVEALSRHPNAIGR

Secondary structure (DSSP, 8-state):
---------TT------EEEEEEEPTTSS-EEEEEE-SSHHHHHHHHHTSTTGGGS-----PPPPPTT----

InterPro domains:
  IPR011008 Dimeric alpha-beta barrel [SSF54909] (25-70)
  IPR026029 Muconolactone isomerase domain [PF02426] (23-68)

Organism: NCBI:txid2283195

Radius of gyration: 15.32 Å; chains: 1; bounding box: 34×24×38 Å